Protein AF-A0A4R2PLR6-F1 (afdb_monomer_lite)

Foldseek 3Di:
DPDVLLVLLLDDQLQPDADPDLVCCVVVCVLLVSLQVVLVVLVHDSQFLLSLVLSLVQLLLSLLRSHHDDNLLSVQSSVVSCVVPVPDPDPCGNVNSVVSSVVSSVSNSQSNVCSVHDPVSSVVSSVVSQVVCCVVPVDRSVQWDRDSNGTDGD

Radius of gyration: 15.13 Å; chains: 1; bounding box: 32×40×44 Å

Secondary structure (DSSP, 8-state):
--SHHHHHTTS-SS--S--S-HHHHHHTSHHHHHHHHHHHHTT--SS-HHHHHHHHHHHHHHHHHT-PPPHHHHHHHHHHHHHHHTT---TTHHHHHHHHHHHHHHHHHHHHHHTTS-HHHHHHHHHHHHHHHHHHHS--TTSEEE-SSSEEE-

Sequence (154 aa):
MGRETATNLRRNLSLPFAIPNPEEFVRSGAAAEAADRKLEGLGLPLNDLASASVLLFGVAWELANAQPLTEAQQRALIRQVDADLKQSRDPGVRRREAETRLAIAGLWLEESRLRQGSAEQMRALSDAVQRDMKGMSGNDMRAHDLTEEGFVER

Structure (mmCIF, N/CA/C/O backbone):
data_AF-A0A4R2PLR6-F1
#
_entry.id   AF-A0A4R2PLR6-F1
#
loop_
_atom_site.group_PDB
_atom_site.id
_atom_site.type_symbol
_atom_site.label_atom_id
_atom_site.label_alt_id
_atom_site.label_comp_id
_atom_site.label_asym_id
_atom_site.label_entity_id
_atom_site.label_seq_id
_atom_site.pdbx_PDB_ins_code
_atom_site.Cartn_x
_atom_site.Cartn_y
_atom_site.Cartn_z
_atom_site.occupancy
_atom_site.B_iso_or_equiv
_atom_site.auth_seq_id
_atom_site.auth_comp_id
_atom_site.auth_asym_id
_atom_site.auth_atom_id
_atom_site.pdbx_PDB_model_num
ATOM 1 N N . MET A 1 1 ? -6.643 -18.534 18.411 1.00 44.66 1 MET A N 1
ATOM 2 C CA . MET A 1 1 ? -5.789 -17.415 17.955 1.00 44.66 1 MET A CA 1
ATOM 3 C C . MET A 1 1 ? -6.652 -16.200 17.578 1.00 44.66 1 MET A C 1
ATOM 5 O O . MET A 1 1 ? -6.809 -15.929 16.402 1.00 44.66 1 MET A O 1
ATOM 9 N N . GLY A 1 2 ? -7.300 -15.506 18.529 1.00 41.44 2 GLY A N 1
ATOM 10 C CA . GLY A 1 2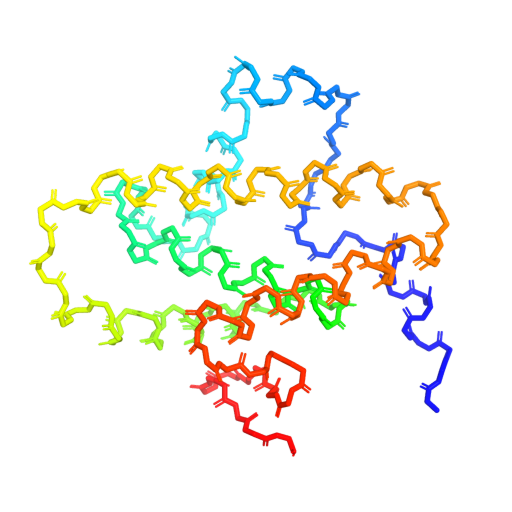 ? -8.354 -14.521 18.178 1.00 41.44 2 GLY A CA 1
ATOM 11 C C . GLY A 1 2 ? -8.384 -13.205 18.962 1.00 41.44 2 GLY A C 1
ATOM 12 O O . GLY A 1 2 ? -9.273 -12.392 18.730 1.00 41.44 2 GLY A O 1
ATOM 13 N N . ARG A 1 3 ? -7.453 -12.977 19.898 1.00 36.31 3 ARG A N 1
ATOM 14 C CA . ARG A 1 3 ? -7.425 -11.752 20.727 1.00 36.31 3 ARG A CA 1
ATOM 15 C C . ARG A 1 3 ? -6.347 -10.744 20.313 1.00 36.31 3 ARG A C 1
ATOM 17 O O . ARG A 1 3 ? -6.570 -9.545 20.451 1.00 36.31 3 ARG A O 1
ATOM 24 N N . GLU A 1 4 ? -5.231 -11.198 19.748 1.00 41.25 4 GLU A N 1
ATOM 25 C CA . GLU A 1 4 ? -4.141 -10.310 19.309 1.00 41.25 4 GLU A CA 1
ATOM 26 C C . GLU A 1 4 ? -4.500 -9.534 18.035 1.00 41.25 4 GLU A C 1
ATOM 28 O O . GLU A 1 4 ? -4.294 -8.322 17.973 1.00 41.25 4 GLU A O 1
ATOM 33 N N . THR A 1 5 ? -5.181 -10.175 17.080 1.00 48.75 5 THR A N 1
ATOM 34 C CA . THR A 1 5 ? -5.644 -9.543 15.833 1.00 48.75 5 THR A CA 1
ATOM 35 C C . THR A 1 5 ? -6.591 -8.370 16.099 1.00 48.75 5 THR A C 1
ATOM 37 O O . THR A 1 5 ? -6.486 -7.324 15.471 1.00 48.75 5 THR A O 1
ATOM 40 N N . ALA A 1 6 ? -7.492 -8.498 17.081 1.00 43.06 6 ALA A N 1
ATOM 41 C CA . ALA A 1 6 ? -8.440 -7.440 17.443 1.00 43.06 6 ALA A CA 1
ATOM 42 C C . ALA A 1 6 ? -7.768 -6.199 18.060 1.00 43.06 6 ALA A C 1
ATOM 44 O O . ALA A 1 6 ? -8.307 -5.098 17.954 1.00 43.06 6 ALA A O 1
ATOM 45 N N . THR A 1 7 ? -6.607 -6.375 18.696 1.00 45.12 7 THR A N 1
ATOM 46 C CA . THR A 1 7 ? -5.890 -5.300 19.396 1.00 45.12 7 THR A CA 1
ATOM 47 C C . THR A 1 7 ? -4.969 -4.533 18.440 1.00 45.12 7 THR A C 1
ATOM 49 O O . THR A 1 7 ? -4.853 -3.313 18.551 1.00 45.12 7 THR A O 1
ATOM 52 N N . ASN A 1 8 ? -4.394 -5.214 17.442 1.00 47.50 8 ASN A N 1
ATOM 53 C CA . ASN A 1 8 ? -3.534 -4.596 16.424 1.00 47.50 8 ASN A CA 1
ATOM 54 C C . ASN A 1 8 ? -4.309 -3.790 15.367 1.00 47.50 8 ASN A C 1
ATOM 56 O O . ASN A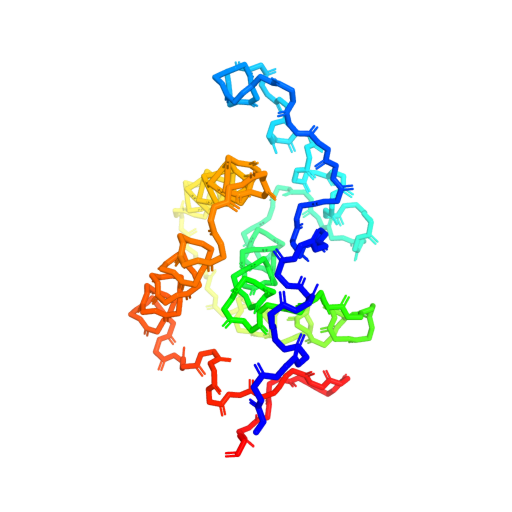 1 8 ? -3.784 -2.803 14.863 1.00 47.50 8 ASN A O 1
ATOM 60 N N . LEU A 1 9 ? -5.588 -4.107 15.125 1.00 49.47 9 LEU A N 1
ATOM 61 C CA . LEU A 1 9 ? -6.468 -3.365 14.201 1.00 49.47 9 LEU A CA 1
ATOM 62 C C . LEU A 1 9 ? -6.732 -1.895 14.602 1.00 49.47 9 LEU A C 1
ATOM 64 O O . LEU A 1 9 ? -7.327 -1.154 13.826 1.00 49.47 9 LEU A O 1
ATOM 68 N N . ARG A 1 10 ? -6.329 -1.468 15.810 1.00 47.19 10 ARG A N 1
ATOM 69 C CA . ARG A 1 10 ? -6.458 -0.078 16.298 1.00 47.19 10 ARG A CA 1
ATOM 70 C C . ARG A 1 10 ? -5.169 0.746 16.193 1.00 47.19 10 ARG A C 1
ATOM 72 O O . ARG A 1 10 ? -5.172 1.910 16.590 1.00 47.19 10 ARG A O 1
ATOM 79 N N . ARG A 1 11 ? -4.063 0.163 15.724 1.00 53.72 11 ARG A N 1
ATOM 80 C CA . ARG A 1 11 ? -2.782 0.865 15.531 1.00 53.72 11 ARG A CA 1
ATOM 81 C C . ARG A 1 11 ? -2.569 1.170 14.052 1.00 53.72 11 ARG A C 1
ATOM 83 O O . ARG A 1 11 ? -3.135 0.499 13.202 1.00 53.72 11 ARG A O 1
ATOM 90 N N . ASN A 1 12 ? -1.779 2.204 13.767 1.00 52.53 12 ASN A N 1
ATOM 91 C CA . ASN A 1 12 ? -1.396 2.591 12.409 1.00 52.53 12 ASN A CA 1
ATOM 92 C C . ASN A 1 12 ? -0.796 1.373 11.690 1.00 52.53 12 ASN A C 1
ATOM 94 O O . ASN A 1 12 ? 0.265 0.907 12.104 1.00 52.53 12 ASN A O 1
ATOM 98 N N . LEU A 1 13 ? -1.496 0.842 10.681 1.00 65.88 13 LEU A N 1
ATOM 99 C CA . LEU A 1 13 ? -1.068 -0.363 9.972 1.00 65.88 13 LEU A CA 1
ATOM 100 C C . LEU A 1 13 ? -0.146 0.023 8.827 1.00 65.88 13 LEU A C 1
ATOM 102 O O . LEU A 1 13 ? 1.029 -0.320 8.852 1.00 65.88 13 LEU A O 1
ATOM 106 N N . SER A 1 14 ? -0.665 0.796 7.872 1.00 68.12 14 SER A N 1
ATOM 107 C CA . SER A 1 14 ? 0.094 1.205 6.688 1.00 68.12 14 SER A CA 1
ATOM 108 C C . SER A 1 14 ? 0.269 2.719 6.579 1.00 68.12 14 SER A C 1
ATOM 110 O O . SER A 1 14 ? 1.244 3.200 5.990 1.00 68.12 14 SER A O 1
ATOM 112 N N . LEU A 1 15 ? -0.657 3.476 7.174 1.00 68.88 15 LEU A N 1
ATOM 113 C CA . LEU A 1 15 ? -0.673 4.931 7.176 1.00 68.88 15 LEU A CA 1
ATOM 114 C C . LEU A 1 15 ? -0.006 5.484 8.455 1.00 68.88 15 LEU A C 1
ATOM 116 O O . LEU A 1 15 ? -0.598 5.394 9.536 1.00 68.88 15 LEU A O 1
ATOM 120 N N . PRO A 1 16 ? 1.185 6.109 8.374 1.00 65.50 16 PRO A N 1
ATOM 121 C CA . PRO A 1 16 ? 1.933 6.519 9.565 1.00 65.50 16 PRO A CA 1
ATOM 122 C C . PRO A 1 16 ? 1.439 7.828 10.206 1.00 65.50 16 PRO A C 1
ATOM 124 O O . PRO A 1 16 ? 1.910 8.196 11.278 1.00 65.50 16 PRO A O 1
ATOM 127 N N . PHE A 1 17 ? 0.486 8.528 9.584 1.00 68.94 17 PHE A N 1
ATOM 128 C CA . PHE A 1 17 ? -0.032 9.826 10.028 1.00 68.94 17 PHE A CA 1
ATOM 129 C C . PHE A 1 17 ? -1.570 9.840 10.083 1.00 68.94 17 PHE A C 1
ATOM 131 O O . PHE A 1 17 ? -2.232 8.874 9.705 1.00 68.94 17 PHE A O 1
ATOM 138 N N . ALA A 1 18 ? -2.155 10.913 10.614 1.00 73.25 18 ALA A N 1
ATOM 139 C CA . ALA A 1 18 ? -3.601 11.129 10.581 1.00 73.25 18 ALA A CA 1
ATOM 140 C C . ALA A 1 18 ? -3.979 11.913 9.319 1.00 73.25 18 ALA A C 1
ATOM 142 O O . ALA A 1 18 ? -3.303 12.888 8.996 1.00 73.25 18 ALA A O 1
ATOM 143 N N . ILE A 1 19 ? -5.060 11.524 8.636 1.00 79.50 19 ILE A N 1
ATOM 144 C CA . ILE A 1 19 ? -5.644 12.321 7.549 1.00 79.50 19 ILE A CA 1
ATOM 145 C C . ILE A 1 19 ? -6.809 13.131 8.136 1.00 79.50 19 ILE A C 1
ATOM 147 O O . ILE A 1 19 ? -7.876 12.562 8.372 1.00 79.50 19 ILE A O 1
ATOM 151 N N . PRO A 1 20 ? -6.627 14.437 8.413 1.00 70.38 20 PRO A N 1
ATOM 152 C CA . PRO A 1 20 ? -7.659 15.253 9.050 1.00 70.38 20 PRO A CA 1
ATOM 153 C C . PRO A 1 20 ? -8.841 15.539 8.116 1.00 70.38 20 PRO A C 1
ATOM 155 O O . PRO A 1 20 ? -9.975 15.623 8.578 1.00 70.38 20 PRO A O 1
ATOM 158 N N . ASN A 1 21 ? -8.584 15.659 6.810 1.00 76.00 21 ASN A N 1
ATOM 159 C CA . ASN A 1 21 ? -9.600 15.914 5.796 1.00 76.00 21 ASN A CA 1
ATOM 160 C C . ASN A 1 21 ? -9.389 14.991 4.577 1.00 76.00 21 ASN A C 1
ATOM 162 O O . ASN A 1 21 ? -8.513 15.258 3.751 1.00 76.00 21 ASN A O 1
ATOM 166 N N . PRO A 1 22 ? -10.168 13.897 4.458 1.00 75.50 22 PRO A N 1
ATOM 167 C CA . PRO A 1 22 ? -10.050 12.924 3.370 1.00 75.50 22 PRO A CA 1
ATOM 168 C C . PRO A 1 22 ? -10.201 13.519 1.962 1.00 75.50 22 PRO A C 1
ATOM 170 O O . PRO A 1 22 ? -9.455 13.152 1.056 1.00 75.50 22 PRO A O 1
ATOM 173 N N . GLU A 1 23 ? -11.136 14.454 1.764 1.00 72.81 23 GLU A N 1
ATOM 174 C CA . GLU A 1 23 ? -11.344 15.070 0.445 1.00 72.81 23 GLU A CA 1
ATOM 175 C C . GLU A 1 23 ? -10.168 15.957 0.038 1.00 72.81 23 GLU A C 1
ATOM 177 O O . GLU A 1 23 ? -9.746 15.972 -1.120 1.00 72.81 23 GLU A O 1
ATOM 182 N N . GLU A 1 24 ? -9.629 16.697 1.001 1.00 79.88 24 GLU A N 1
ATOM 183 C CA . GLU A 1 24 ? -8.489 17.575 0.779 1.00 79.88 24 GLU A CA 1
ATOM 184 C C . GLU A 1 24 ? -7.201 16.781 0.567 1.00 79.88 24 GLU A C 1
ATOM 186 O O . GLU A 1 24 ? -6.390 17.178 -0.257 1.00 79.88 24 GLU A O 1
ATOM 191 N N . PHE A 1 25 ? -7.041 15.622 1.213 1.00 81.31 25 PHE A N 1
ATOM 192 C CA . PHE A 1 25 ? -5.849 14.776 1.085 1.00 81.31 25 PHE A CA 1
ATOM 193 C C . PHE A 1 25 ? -5.540 14.359 -0.360 1.00 81.31 25 PHE A C 1
ATOM 195 O O . PHE A 1 25 ? -4.379 14.354 -0.772 1.00 81.31 25 PHE A O 1
ATOM 202 N N . VAL A 1 26 ? -6.575 14.044 -1.144 1.00 77.25 26 VAL A N 1
ATOM 203 C CA . VAL A 1 26 ? -6.416 13.697 -2.566 1.00 77.25 26 VAL A CA 1
ATOM 204 C C . VAL A 1 26 ? -6.273 14.948 -3.427 1.00 77.25 26 VAL A C 1
ATOM 206 O O . VAL A 1 26 ? -5.446 14.978 -4.335 1.00 77.25 26 VAL A O 1
ATOM 209 N N . ARG A 1 27 ? -7.071 15.988 -3.156 1.00 78.50 27 ARG A N 1
ATOM 210 C C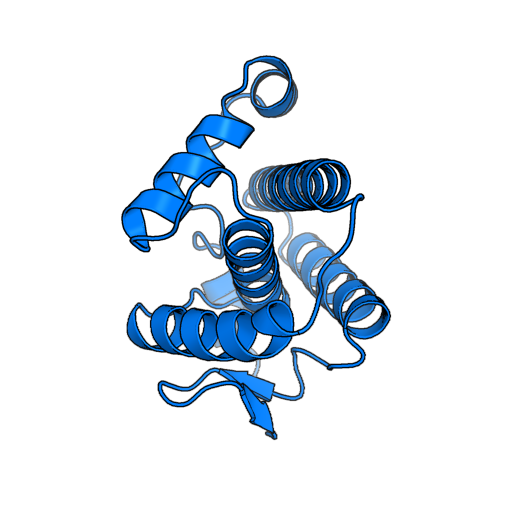A . ARG A 1 27 ? -7.140 17.189 -4.005 1.00 78.50 27 ARG A CA 1
ATOM 211 C C . ARG A 1 27 ? -5.943 18.130 -3.848 1.00 78.50 27 ARG A C 1
ATOM 213 O O . ARG A 1 27 ? -5.629 18.839 -4.797 1.00 78.50 27 ARG A O 1
ATOM 220 N N . SER A 1 28 ? -5.291 18.155 -2.685 1.00 80.88 28 SER A N 1
ATOM 221 C CA . SER A 1 28 ? -4.192 19.085 -2.379 1.00 80.88 28 SER A CA 1
ATOM 222 C C . SER A 1 28 ? -2.813 18.596 -2.823 1.00 80.88 28 SER A C 1
ATOM 224 O O . SER A 1 28 ? -1.851 19.353 -2.751 1.00 80.88 28 SER A O 1
ATOM 226 N N . GLY A 1 29 ? -2.696 17.337 -3.256 1.00 80.56 29 GLY A N 1
ATOM 227 C CA . GLY A 1 29 ? -1.404 16.693 -3.503 1.00 80.56 29 GLY A CA 1
ATOM 228 C C . GLY A 1 29 ? -0.762 16.072 -2.256 1.00 80.56 29 GLY A C 1
ATOM 229 O O . GLY A 1 29 ? 0.248 15.386 -2.387 1.00 80.56 29 GLY A O 1
ATOM 230 N N . ALA A 1 30 ? -1.367 16.199 -1.069 1.00 85.12 30 ALA A N 1
ATOM 231 C CA . ALA A 1 30 ? -0.844 15.608 0.168 1.00 85.12 30 ALA A CA 1
ATOM 232 C C . ALA A 1 30 ? -0.667 14.077 0.093 1.00 85.12 30 ALA A C 1
ATOM 234 O O . ALA A 1 30 ? 0.238 13.526 0.722 1.00 85.12 30 ALA A O 1
ATOM 235 N N . ALA A 1 31 ? -1.495 13.381 -0.693 1.00 83.94 31 ALA A N 1
ATOM 236 C CA . ALA A 1 31 ? -1.320 11.957 -0.967 1.00 83.94 31 ALA A CA 1
ATOM 237 C C . ALA A 1 31 ? -0.022 11.648 -1.734 1.00 83.94 31 ALA A C 1
ATOM 239 O O . ALA A 1 31 ? 0.662 10.675 -1.412 1.00 83.94 31 ALA A O 1
ATOM 240 N N . ALA A 1 32 ? 0.336 12.488 -2.710 1.00 84.06 32 ALA A N 1
ATOM 241 C CA . ALA A 1 32 ? 1.588 12.356 -3.448 1.00 84.06 32 ALA A CA 1
ATOM 242 C C . ALA A 1 32 ? 2.787 12.633 -2.532 1.00 84.06 32 ALA A C 1
ATOM 244 O O . ALA A 1 32 ? 3.699 11.818 -2.478 1.00 84.06 32 ALA A O 1
ATOM 245 N N . GLU A 1 33 ? 2.733 13.693 -1.720 1.00 87.31 33 GLU A N 1
ATOM 246 C CA . GLU A 1 33 ? 3.784 13.989 -0.735 1.00 87.31 33 GLU A CA 1
ATOM 247 C C . GLU A 1 33 ? 3.958 12.869 0.298 1.00 87.31 33 GLU A C 1
ATOM 249 O O . GLU A 1 33 ? 5.067 12.567 0.731 1.00 87.31 33 GLU A O 1
ATOM 254 N N . ALA A 1 34 ? 2.862 12.240 0.727 1.00 86.44 34 ALA A N 1
ATOM 255 C CA . ALA A 1 34 ? 2.916 11.108 1.641 1.00 86.44 34 ALA A CA 1
ATOM 256 C C . ALA A 1 34 ? 3.575 9.877 1.008 1.00 86.44 34 ALA A C 1
ATOM 258 O O . ALA A 1 34 ? 4.363 9.201 1.675 1.00 86.44 34 ALA A O 1
ATOM 259 N N . ALA A 1 35 ? 3.264 9.600 -0.261 1.00 86.62 35 ALA A N 1
ATOM 260 C CA . ALA A 1 35 ? 3.920 8.549 -1.025 1.00 86.62 35 ALA A CA 1
ATOM 261 C C . ALA A 1 35 ? 5.411 8.851 -1.192 1.00 86.62 35 ALA A C 1
ATOM 263 O O . ALA A 1 35 ? 6.229 7.996 -0.862 1.00 86.62 35 ALA A O 1
ATOM 264 N N . ASP A 1 36 ? 5.763 10.074 -1.592 1.00 89.38 36 ASP A N 1
ATOM 265 C CA . ASP A 1 36 ? 7.152 10.483 -1.791 1.00 89.38 36 ASP A CA 1
ATOM 266 C C . ASP A 1 36 ? 7.955 10.377 -0.488 1.00 89.38 36 ASP A C 1
ATOM 268 O O . ASP A 1 36 ? 8.995 9.727 -0.476 1.00 89.38 36 ASP A O 1
ATOM 272 N N . ARG A 1 37 ? 7.422 10.858 0.645 1.00 87.62 37 ARG A N 1
ATOM 273 C CA . ARG A 1 37 ? 8.068 10.684 1.960 1.00 87.62 37 ARG A CA 1
ATOM 274 C C . ARG A 1 37 ? 8.294 9.215 2.323 1.00 87.62 37 ARG A C 1
ATOM 276 O O . ARG A 1 37 ? 9.324 8.882 2.909 1.00 87.62 37 ARG A O 1
ATOM 283 N N . LYS A 1 38 ? 7.336 8.325 2.023 1.00 86.44 38 LYS A N 1
ATOM 284 C CA . LYS A 1 38 ? 7.487 6.889 2.325 1.00 86.44 38 LYS A CA 1
ATOM 285 C C . LYS A 1 38 ? 8.519 6.242 1.396 1.00 86.44 38 LYS A C 1
ATOM 287 O O . LYS A 1 38 ? 9.304 5.430 1.868 1.00 86.44 38 LYS A O 1
ATOM 292 N N . LEU A 1 39 ? 8.579 6.637 0.123 1.00 86.19 39 LEU A N 1
ATOM 293 C CA . LEU A 1 39 ? 9.610 6.185 -0.818 1.00 86.19 39 LEU A CA 1
ATOM 294 C C . LEU A 1 39 ? 11.009 6.697 -0.443 1.00 86.19 39 LEU A C 1
ATOM 296 O O . LEU A 1 39 ? 11.955 5.914 -0.438 1.00 86.19 39 LEU A O 1
ATOM 300 N N . GLU A 1 40 ? 11.140 7.965 -0.054 1.00 88.38 40 GLU A N 1
ATOM 301 C CA . GLU A 1 40 ? 12.398 8.551 0.429 1.00 88.38 40 GLU A CA 1
ATOM 302 C C . GLU A 1 40 ? 12.901 7.850 1.689 1.00 88.38 40 GLU A C 1
ATOM 304 O O . GLU A 1 40 ? 14.078 7.502 1.769 1.00 88.38 40 GLU A O 1
ATOM 309 N N . GLY A 1 41 ? 12.008 7.571 2.646 1.00 82.94 41 GLY A N 1
ATOM 310 C CA . GLY A 1 41 ? 12.342 6.798 3.846 1.00 82.94 41 GLY A CA 1
ATOM 311 C C . GLY A 1 41 ? 12.832 5.378 3.538 1.00 82.94 41 GLY A C 1
ATOM 312 O O . GLY A 1 41 ? 13.591 4.806 4.317 1.00 82.94 41 GLY A O 1
ATOM 313 N N . LEU A 1 42 ? 12.444 4.829 2.385 1.00 81.19 42 LEU A N 1
ATOM 314 C CA . LEU A 1 42 ? 12.895 3.533 1.877 1.00 81.19 42 LEU A CA 1
ATOM 315 C C . LEU A 1 42 ? 14.137 3.631 0.973 1.00 81.19 42 LEU A C 1
ATOM 317 O O . LEU A 1 42 ? 14.647 2.601 0.532 1.00 81.19 42 LEU A O 1
ATOM 321 N N . GLY A 1 43 ? 14.628 4.841 0.684 1.00 83.69 43 GLY A N 1
ATOM 322 C CA . GLY A 1 43 ? 15.731 5.071 -0.251 1.00 83.69 43 GLY A CA 1
ATOM 323 C C . GLY A 1 43 ? 15.386 4.731 -1.704 1.00 83.69 43 GLY A C 1
ATOM 324 O O . GLY A 1 43 ? 16.279 4.386 -2.478 1.00 83.69 43 GLY A O 1
ATOM 325 N N . LEU A 1 44 ? 14.103 4.785 -2.071 1.00 83.88 44 LEU A N 1
ATOM 326 C CA . LEU A 1 44 ? 13.608 4.402 -3.391 1.00 83.88 44 LEU A CA 1
ATOM 327 C C . LEU A 1 44 ? 13.430 5.617 -4.317 1.00 83.88 44 LEU A C 1
ATOM 329 O O . LEU A 1 44 ? 13.035 6.690 -3.855 1.00 83.88 44 LEU A O 1
ATOM 333 N N . PRO A 1 45 ? 13.669 5.468 -5.636 1.00 84.75 45 PRO A N 1
ATOM 334 C CA . PRO A 1 45 ? 13.378 6.520 -6.607 1.00 84.75 45 PRO A CA 1
ATOM 335 C C . PRO A 1 45 ? 11.904 6.933 -6.578 1.00 84.75 45 PRO A C 1
ATOM 337 O O . PRO A 1 45 ? 11.029 6.077 -6.518 1.00 84.75 45 PRO A O 1
ATOM 340 N N . LEU A 1 46 ? 11.612 8.230 -6.678 1.00 83.25 46 LEU A N 1
ATOM 341 C CA . LEU A 1 46 ? 10.231 8.718 -6.624 1.00 83.25 46 LEU A CA 1
ATOM 342 C C . LEU A 1 46 ? 9.438 8.335 -7.882 1.00 83.25 46 LEU A C 1
ATOM 344 O O . LEU A 1 46 ? 8.434 7.639 -7.796 1.00 83.25 46 LEU A O 1
ATOM 348 N N . ASN A 1 47 ? 9.902 8.749 -9.058 1.00 81.38 47 ASN A N 1
ATOM 349 C CA . ASN A 1 47 ? 9.149 8.622 -10.312 1.00 81.38 47 ASN A CA 1
ATOM 350 C C . ASN A 1 47 ? 9.457 7.304 -11.031 1.00 81.38 47 ASN A C 1
ATOM 352 O O . ASN A 1 47 ? 9.967 7.299 -12.154 1.00 81.38 47 ASN A O 1
ATOM 356 N N . ASP A 1 48 ? 9.247 6.198 -10.323 1.00 82.88 48 ASP A N 1
ATOM 357 C CA . ASP A 1 48 ? 9.563 4.863 -10.804 1.00 82.88 48 ASP A CA 1
ATOM 358 C C . ASP A 1 48 ? 8.452 3.865 -10.460 1.00 82.88 48 ASP A C 1
ATOM 360 O O . ASP A 1 48 ? 7.933 3.816 -9.340 1.00 82.88 48 ASP A O 1
ATOM 364 N N . LEU A 1 49 ? 8.083 3.042 -11.444 1.00 83.69 49 LEU A N 1
ATOM 365 C CA . LEU A 1 49 ? 7.013 2.063 -11.283 1.00 83.69 49 LEU A CA 1
ATOM 366 C C . LEU A 1 49 ? 7.398 0.961 -10.294 1.00 83.69 49 LEU A C 1
ATOM 368 O O . LEU A 1 49 ? 6.507 0.452 -9.610 1.00 83.69 49 LEU A O 1
ATOM 372 N N . ALA A 1 50 ? 8.679 0.597 -10.184 1.00 83.38 50 ALA A N 1
ATOM 373 C CA . ALA A 1 50 ? 9.097 -0.396 -9.204 1.00 83.38 50 ALA A CA 1
ATOM 374 C C . ALA A 1 50 ? 8.969 0.127 -7.787 1.00 83.38 50 ALA A C 1
ATOM 376 O O . ALA A 1 50 ? 8.347 -0.537 -6.958 1.00 83.38 50 ALA A O 1
ATOM 377 N N . SER A 1 51 ? 9.399 1.358 -7.544 1.00 86.06 51 SER A N 1
ATOM 378 C CA . SER A 1 51 ? 9.150 2.041 -6.276 1.00 86.06 51 SER A CA 1
ATOM 379 C C . SER A 1 51 ? 7.663 2.117 -5.925 1.00 86.06 51 SER A C 1
ATOM 381 O O . SER A 1 51 ? 7.264 1.745 -4.819 1.00 86.06 51 SER A O 1
ATOM 383 N N . ALA A 1 52 ? 6.817 2.539 -6.871 1.00 87.38 52 ALA A N 1
ATOM 384 C CA . ALA A 1 52 ? 5.372 2.607 -6.655 1.00 87.38 52 ALA A CA 1
ATOM 385 C C . ALA A 1 52 ? 4.773 1.219 -6.359 1.00 87.38 52 ALA A C 1
ATOM 387 O O . ALA A 1 52 ? 3.914 1.084 -5.488 1.00 87.38 52 ALA A O 1
ATOM 388 N N . SER A 1 53 ? 5.251 0.180 -7.045 1.00 87.31 53 SER A N 1
ATOM 389 C CA . SER A 1 53 ? 4.793 -1.199 -6.850 1.00 87.31 53 SER A CA 1
ATOM 390 C C . SER A 1 53 ? 5.206 -1.739 -5.485 1.00 87.31 53 SER A C 1
ATOM 392 O O . SER A 1 53 ? 4.365 -2.292 -4.783 1.00 87.31 53 SER A O 1
ATOM 394 N N . VAL A 1 54 ? 6.458 -1.522 -5.062 1.00 87.75 54 VAL A N 1
ATOM 395 C CA . VAL A 1 54 ? 6.924 -1.852 -3.704 1.00 87.75 54 VAL A CA 1
ATOM 396 C C . VAL A 1 54 ? 6.002 -1.224 -2.668 1.00 87.75 54 VAL A C 1
ATOM 398 O O . VAL A 1 54 ? 5.552 -1.903 -1.745 1.00 87.75 54 VAL A O 1
ATOM 401 N N . LEU A 1 55 ? 5.695 0.064 -2.830 1.00 89.00 55 LEU A N 1
ATOM 402 C CA . LEU A 1 55 ? 4.846 0.781 -1.891 1.00 89.00 55 LEU A CA 1
ATOM 403 C C . LEU A 1 55 ? 3.426 0.199 -1.849 1.00 89.00 55 LEU A C 1
ATOM 405 O O . LEU A 1 55 ? 2.892 -0.002 -0.759 1.00 89.00 55 LEU A O 1
ATOM 409 N N . LEU A 1 56 ? 2.841 -0.127 -3.006 1.00 90.00 56 LEU A N 1
ATOM 410 C CA . LEU A 1 56 ? 1.524 -0.762 -3.090 1.00 90.00 56 LEU A CA 1
ATOM 411 C C . LEU A 1 56 ? 1.514 -2.137 -2.418 1.00 90.00 56 LEU A C 1
ATOM 413 O O . LEU A 1 56 ? 0.660 -2.386 -1.569 1.00 90.00 56 LEU A O 1
ATOM 417 N N . PHE A 1 57 ? 2.455 -3.018 -2.765 1.00 88.50 57 PHE A N 1
ATOM 418 C CA . PHE A 1 57 ? 2.529 -4.360 -2.188 1.00 88.50 57 PHE A CA 1
ATOM 419 C C . PHE A 1 57 ? 2.765 -4.317 -0.678 1.00 88.50 57 PHE A C 1
ATOM 421 O O . PHE A 1 57 ? 2.153 -5.095 0.050 1.00 88.50 57 PHE A O 1
ATOM 428 N N . GLY A 1 58 ? 3.590 -3.382 -0.201 1.00 89.62 58 GLY A N 1
ATOM 429 C CA . GLY A 1 58 ? 3.839 -3.191 1.223 1.00 89.62 58 GLY A CA 1
ATOM 430 C C . GLY A 1 58 ? 2.575 -2.762 1.961 1.00 89.62 58 GLY A C 1
ATOM 431 O O . GLY A 1 58 ? 2.143 -3.449 2.882 1.00 89.62 58 GLY A O 1
ATOM 432 N N . VAL A 1 59 ? 1.931 -1.684 1.502 1.00 90.12 59 VAL A N 1
ATOM 433 C CA . VAL A 1 59 ? 0.675 -1.177 2.084 1.00 90.12 59 VAL A CA 1
ATOM 434 C C . VAL A 1 59 ? -0.411 -2.252 2.082 1.00 90.12 59 VAL A C 1
ATOM 436 O O . VAL A 1 59 ? -1.098 -2.456 3.082 1.00 90.12 59 VAL A O 1
ATOM 439 N N . ALA A 1 60 ? -0.555 -2.970 0.972 1.00 88.94 60 ALA A N 1
ATOM 440 C CA . ALA A 1 60 ? -1.565 -4.002 0.849 1.00 88.94 60 ALA A CA 1
ATOM 441 C C . ALA A 1 60 ? -1.289 -5.207 1.761 1.00 88.94 60 ALA A C 1
ATOM 443 O O . ALA A 1 60 ? -2.224 -5.718 2.376 1.00 88.94 60 ALA A O 1
ATOM 444 N N . TRP A 1 61 ? -0.028 -5.624 1.919 1.00 89.31 61 TRP A N 1
ATOM 445 C CA . TRP A 1 61 ? 0.324 -6.689 2.858 1.00 89.31 61 TRP A CA 1
ATOM 446 C C . TRP A 1 61 ? 0.052 -6.275 4.309 1.00 89.31 61 TRP A C 1
ATOM 448 O O . TRP A 1 61 ? -0.535 -7.059 5.060 1.00 89.31 61 TRP A O 1
ATOM 458 N N . GLU A 1 62 ? 0.406 -5.037 4.683 1.00 89.44 62 GLU A N 1
ATOM 459 C CA . GLU A 1 62 ? 0.158 -4.482 6.023 1.00 89.44 62 GLU A CA 1
ATOM 460 C C . GLU A 1 62 ? -1.337 -4.512 6.374 1.00 89.44 62 GLU A C 1
ATOM 462 O O . GLU A 1 62 ? -1.727 -4.919 7.473 1.00 89.44 62 GLU A O 1
ATOM 467 N N . LEU A 1 63 ? -2.193 -4.143 5.414 1.00 88.69 63 LEU A N 1
ATOM 468 C CA . LEU A 1 63 ? -3.650 -4.168 5.559 1.00 88.69 63 LEU A CA 1
ATOM 469 C C . LEU A 1 63 ? -4.222 -5.593 5.548 1.00 88.69 63 LEU A C 1
ATOM 471 O O . LEU A 1 63 ? -5.080 -5.922 6.372 1.00 88.69 63 LEU A O 1
ATOM 475 N N . ALA A 1 64 ? -3.753 -6.460 4.649 1.00 88.06 64 ALA A N 1
ATOM 476 C CA . ALA A 1 64 ? -4.234 -7.837 4.520 1.00 88.06 64 ALA A CA 1
ATOM 477 C C . ALA A 1 64 ? -3.921 -8.693 5.760 1.00 88.06 64 ALA A C 1
ATOM 479 O O . ALA A 1 64 ? -4.705 -9.584 6.098 1.00 88.06 64 ALA A O 1
ATOM 480 N N . ASN A 1 65 ? -2.808 -8.407 6.443 1.00 84.94 65 ASN A N 1
ATOM 481 C CA . ASN A 1 65 ? -2.351 -9.137 7.629 1.00 84.94 65 ASN A CA 1
ATOM 482 C C . ASN A 1 65 ? -2.555 -8.369 8.946 1.00 84.94 65 ASN A C 1
ATOM 484 O O . ASN A 1 65 ? -2.292 -8.910 10.018 1.00 84.94 65 ASN A O 1
ATOM 488 N N . ALA A 1 66 ? -3.064 -7.133 8.884 1.00 84.12 66 ALA A N 1
ATOM 489 C CA . ALA A 1 66 ? -3.257 -6.254 10.037 1.00 84.12 66 ALA A CA 1
ATOM 490 C C . ALA A 1 66 ? -1.993 -6.108 10.908 1.00 84.12 66 ALA A C 1
ATOM 492 O O . ALA A 1 66 ? -2.063 -6.106 12.142 1.00 84.12 66 ALA A O 1
ATOM 493 N N . GLN A 1 67 ? -0.838 -5.984 10.251 1.00 83.56 67 GLN A N 1
ATOM 494 C CA . GLN A 1 67 ? 0.472 -5.895 10.887 1.00 83.56 67 GLN A CA 1
ATOM 495 C C . GLN A 1 67 ? 1.394 -4.961 10.089 1.00 83.56 67 GLN A C 1
ATOM 497 O O . GLN A 1 67 ? 1.506 -5.141 8.880 1.00 83.56 67 GLN A O 1
ATOM 502 N N . PRO A 1 68 ? 2.087 -4.001 10.733 1.00 84.19 68 PRO A N 1
ATOM 503 C CA . PRO A 1 68 ? 3.073 -3.172 10.047 1.00 84.19 68 PRO A CA 1
ATOM 504 C C . PRO A 1 68 ? 4.302 -3.995 9.651 1.00 84.19 68 PRO A C 1
ATOM 506 O O . PRO A 1 68 ? 4.710 -4.908 10.379 1.00 84.19 68 PRO A O 1
ATOM 509 N N . LEU A 1 69 ? 4.930 -3.636 8.534 1.00 84.44 69 LEU A N 1
ATOM 510 C CA . LEU A 1 69 ? 6.195 -4.240 8.136 1.00 84.44 69 LEU A CA 1
ATOM 511 C C . LEU A 1 69 ? 7.347 -3.696 8.978 1.00 84.44 69 LEU A C 1
ATOM 513 O O . LEU A 1 69 ? 7.431 -2.500 9.261 1.00 84.44 69 LEU A O 1
ATOM 517 N N . THR A 1 70 ? 8.283 -4.571 9.329 1.00 84.50 70 THR A N 1
ATOM 518 C CA . THR A 1 70 ? 9.587 -4.150 9.843 1.00 84.50 70 THR A CA 1
ATOM 519 C C . THR A 1 70 ? 10.455 -3.616 8.705 1.00 84.50 70 THR A C 1
ATOM 521 O O . THR A 1 70 ? 10.247 -3.938 7.533 1.00 84.50 70 THR A O 1
ATOM 524 N N . GLU A 1 71 ? 11.491 -2.842 9.035 1.00 79.69 71 GLU A N 1
ATOM 525 C CA . GLU A 1 71 ? 12.455 -2.373 8.031 1.00 79.69 71 GLU A CA 1
ATOM 526 C C . GLU A 1 71 ? 13.107 -3.529 7.257 1.00 79.69 71 GLU A C 1
ATOM 528 O O . GLU A 1 71 ? 13.371 -3.416 6.062 1.00 79.69 71 GLU A O 1
ATOM 533 N N . ALA A 1 72 ? 13.378 -4.654 7.926 1.00 80.69 72 ALA A N 1
ATOM 534 C CA . ALA A 1 72 ? 13.992 -5.813 7.290 1.00 80.69 72 ALA A CA 1
ATOM 535 C C . ALA A 1 72 ? 13.050 -6.458 6.259 1.00 80.69 72 ALA A C 1
ATOM 537 O O . ALA A 1 72 ? 13.480 -6.758 5.146 1.00 80.69 72 ALA A O 1
ATOM 538 N N . GLN A 1 73 ? 11.760 -6.573 6.590 1.00 85.44 73 GLN A N 1
ATOM 539 C CA . GLN A 1 73 ? 10.720 -7.052 5.677 1.00 85.44 73 GLN A CA 1
ATOM 540 C C . GLN A 1 73 ? 10.501 -6.089 4.500 1.00 85.44 73 GLN A C 1
ATOM 542 O O . GLN A 1 73 ? 10.377 -6.526 3.357 1.00 85.44 73 GLN A O 1
ATOM 547 N N . GLN A 1 74 ? 10.526 -4.774 4.743 1.00 82.75 74 GLN A N 1
ATOM 548 C CA . GLN A 1 74 ? 10.468 -3.769 3.674 1.00 82.75 74 GLN A CA 1
ATOM 549 C C . GLN A 1 74 ? 11.664 -3.887 2.723 1.00 82.75 74 GLN A C 1
ATOM 551 O O . GLN A 1 74 ? 11.486 -3.889 1.506 1.00 82.75 74 GLN A O 1
ATOM 556 N N . ARG A 1 75 ? 12.883 -4.059 3.252 1.00 82.31 75 ARG A N 1
ATOM 557 C CA . ARG A 1 75 ? 14.078 -4.303 2.427 1.00 82.31 75 ARG A CA 1
ATOM 558 C C . ARG A 1 75 ? 13.968 -5.592 1.613 1.00 82.31 75 ARG A C 1
ATOM 560 O O . ARG A 1 75 ? 14.451 -5.624 0.484 1.00 82.31 75 ARG A O 1
ATOM 567 N N . ALA A 1 76 ? 13.363 -6.643 2.162 1.00 84.69 76 ALA A N 1
ATOM 568 C CA . ALA A 1 76 ? 13.131 -7.892 1.443 1.00 84.69 76 ALA A CA 1
ATOM 569 C C . ALA A 1 76 ? 12.161 -7.704 0.271 1.00 84.69 76 ALA A C 1
ATOM 571 O O . ALA A 1 76 ? 12.475 -8.082 -0.859 1.00 84.69 76 ALA A O 1
ATOM 572 N N . LEU A 1 77 ? 11.045 -7.015 0.523 1.00 83.50 77 LEU A N 1
ATOM 573 C CA . LEU A 1 77 ? 10.057 -6.664 -0.492 1.00 83.50 77 LEU A CA 1
ATOM 574 C C . LEU A 1 77 ? 10.671 -5.853 -1.641 1.00 83.50 77 LEU A C 1
ATOM 576 O O . LEU A 1 77 ? 10.429 -6.164 -2.804 1.00 83.50 77 LEU A O 1
ATOM 580 N N . ILE A 1 78 ? 11.502 -4.854 -1.319 1.00 82.31 78 ILE A N 1
ATOM 581 C CA . ILE A 1 78 ? 12.218 -4.043 -2.316 1.00 82.31 78 ILE A CA 1
ATOM 582 C C . ILE A 1 78 ? 13.032 -4.930 -3.259 1.00 82.31 78 ILE A C 1
ATOM 584 O O . ILE A 1 78 ? 12.914 -4.799 -4.475 1.00 82.31 78 ILE A O 1
ATOM 588 N N . ARG A 1 79 ? 13.838 -5.850 -2.712 1.00 81.44 79 ARG A N 1
ATOM 589 C CA . ARG A 1 79 ? 14.692 -6.731 -3.524 1.00 81.44 79 ARG A CA 1
ATOM 590 C C . ARG A 1 79 ? 13.875 -7.633 -4.445 1.00 81.44 79 ARG A C 1
ATOM 592 O O . ARG A 1 79 ? 14.272 -7.840 -5.587 1.00 81.44 79 ARG A O 1
ATOM 599 N N . GLN A 1 80 ? 12.759 -8.163 -3.950 1.00 78.62 80 GLN A N 1
ATOM 600 C CA . GLN A 1 80 ? 11.916 -9.085 -4.707 1.00 78.62 80 GLN A CA 1
ATOM 601 C C . GLN A 1 80 ? 11.175 -8.373 -5.847 1.00 78.62 80 GLN A C 1
ATOM 603 O O . GLN A 1 80 ? 11.226 -8.816 -6.990 1.00 78.62 80 GLN A O 1
ATOM 608 N N . VAL A 1 81 ? 10.562 -7.222 -5.567 1.00 77.06 81 VAL A N 1
ATOM 609 C CA . VAL A 1 81 ? 9.823 -6.449 -6.577 1.00 77.06 81 VAL A CA 1
ATOM 610 C C . VAL A 1 81 ? 10.760 -5.844 -7.632 1.00 77.06 81 VAL A C 1
ATOM 612 O O . VAL A 1 81 ? 10.416 -5.830 -8.813 1.00 77.06 81 VAL A O 1
ATOM 615 N N . ASP A 1 82 ? 11.959 -5.390 -7.246 1.00 72.12 82 ASP A N 1
ATOM 616 C CA . ASP A 1 82 ? 12.976 -4.912 -8.198 1.00 72.12 82 ASP A CA 1
ATOM 617 C C . ASP A 1 82 ? 13.458 -6.036 -9.138 1.00 72.12 82 ASP A C 1
ATOM 619 O O . ASP A 1 82 ? 13.685 -5.802 -10.329 1.00 72.12 82 ASP A O 1
ATOM 623 N N . ALA A 1 83 ? 13.566 -7.274 -8.640 1.00 70.44 83 ALA A N 1
ATOM 624 C CA . ALA A 1 83 ? 13.917 -8.430 -9.464 1.00 70.44 83 ALA A CA 1
ATOM 625 C C . ALA A 1 83 ? 12.841 -8.740 -10.521 1.00 70.44 83 ALA A C 1
ATOM 627 O O . ALA A 1 83 ? 13.182 -8.973 -11.684 1.00 70.44 83 ALA A O 1
ATOM 628 N N . ASP A 1 84 ? 11.563 -8.671 -10.142 1.00 67.62 84 ASP A N 1
ATOM 629 C CA . ASP A 1 84 ? 10.436 -8.955 -11.038 1.00 67.62 84 ASP A CA 1
ATOM 630 C C . ASP A 1 84 ? 10.218 -7.839 -12.079 1.00 67.62 84 ASP A C 1
ATOM 632 O O . ASP A 1 84 ? 9.882 -8.105 -13.236 1.00 67.62 84 ASP A O 1
ATOM 636 N N . LEU A 1 85 ? 10.456 -6.572 -11.716 1.00 65.31 85 LEU A N 1
ATOM 637 C CA . LEU A 1 85 ? 10.163 -5.424 -12.586 1.00 65.31 85 LEU A CA 1
ATOM 638 C C . LEU A 1 85 ? 11.277 -5.051 -13.564 1.00 65.31 85 LEU A C 1
ATOM 640 O O . LEU A 1 85 ? 10.981 -4.493 -14.626 1.00 65.31 85 LEU A O 1
ATOM 644 N N . LYS A 1 86 ? 12.532 -5.441 -13.302 1.00 59.44 86 LYS A N 1
ATOM 645 C CA . LYS A 1 86 ? 13.639 -5.307 -14.272 1.00 59.44 86 LYS A CA 1
ATOM 646 C C . LYS A 1 86 ? 13.366 -5.994 -15.617 1.00 59.44 86 LYS A C 1
ATOM 648 O O . LYS A 1 86 ? 14.051 -5.703 -16.598 1.00 59.44 86 LYS A O 1
ATOM 653 N N . GLN A 1 87 ? 12.358 -6.863 -15.693 1.00 51.28 87 GLN A N 1
ATOM 654 C CA . GLN A 1 87 ? 11.983 -7.586 -16.907 1.00 51.28 87 GLN A CA 1
ATOM 655 C C . GLN A 1 87 ? 10.959 -6.858 -17.804 1.00 51.28 87 GLN A C 1
ATOM 657 O O . GLN A 1 87 ? 10.740 -7.290 -18.934 1.00 51.28 87 GLN A O 1
ATOM 662 N N . SER A 1 88 ? 10.370 -5.731 -17.381 1.00 51.41 88 SER A N 1
ATOM 663 C CA . SER A 1 88 ? 9.269 -5.079 -18.113 1.00 51.41 88 SER A CA 1
ATOM 664 C C . SER A 1 88 ? 9.654 -3.713 -18.705 1.00 51.41 88 SER A C 1
ATOM 666 O O . SER A 1 88 ? 9.616 -2.689 -18.025 1.00 51.41 88 SER A O 1
ATOM 668 N N . ARG A 1 89 ? 9.950 -3.658 -20.013 1.00 52.84 89 ARG A N 1
ATOM 669 C CA . ARG A 1 89 ? 10.046 -2.397 -20.781 1.00 52.84 89 ARG A CA 1
ATOM 670 C C . ARG A 1 89 ? 8.687 -2.046 -21.387 1.00 52.84 89 ARG A C 1
ATOM 672 O O . ARG A 1 89 ? 8.413 -2.408 -22.528 1.00 52.84 89 ARG A O 1
ATOM 679 N N . ASP A 1 90 ? 7.845 -1.345 -20.630 1.00 61.81 90 ASP A N 1
ATOM 680 C CA . ASP A 1 90 ? 6.504 -0.950 -21.080 1.00 61.81 90 ASP A CA 1
ATOM 681 C C . ASP A 1 90 ? 6.406 0.575 -21.326 1.00 61.81 90 ASP A C 1
ATOM 683 O O . ASP A 1 90 ? 6.706 1.367 -20.430 1.00 61.81 90 ASP A O 1
ATOM 687 N N . PRO A 1 91 ? 5.969 1.043 -22.510 1.00 57.94 91 PRO A N 1
ATOM 688 C CA . PRO A 1 91 ? 5.724 2.467 -22.763 1.00 57.94 91 PRO A CA 1
ATOM 689 C C . PRO A 1 91 ? 4.616 3.088 -21.879 1.00 57.94 91 PRO A C 1
ATOM 691 O O . PRO A 1 91 ? 4.536 4.312 -21.773 1.00 57.94 91 PRO A O 1
ATOM 694 N N . GLY A 1 92 ? 3.790 2.279 -21.206 1.00 75.00 92 GLY A N 1
ATOM 695 C CA . GLY A 1 92 ? 2.757 2.700 -20.252 1.00 75.00 92 GLY A CA 1
ATOM 696 C C . GLY A 1 92 ? 3.231 2.930 -18.810 1.00 75.00 92 GLY A C 1
ATOM 697 O O . GLY A 1 92 ? 2.396 3.194 -17.945 1.00 75.00 92 GLY A O 1
ATOM 698 N N . VAL A 1 93 ? 4.539 2.850 -18.533 1.00 78.44 93 VAL A N 1
ATOM 699 C CA . VAL A 1 93 ? 5.119 2.916 -17.173 1.00 78.44 93 VAL A CA 1
ATOM 700 C C . VAL A 1 93 ? 4.620 4.110 -16.357 1.00 78.44 93 VAL A C 1
ATOM 702 O O . VAL A 1 93 ? 4.142 3.911 -15.246 1.00 78.44 93 VAL A O 1
ATOM 705 N N . ARG A 1 94 ? 4.625 5.329 -16.916 1.00 76.88 94 ARG A N 1
ATOM 706 C CA . ARG A 1 94 ? 4.171 6.532 -16.187 1.00 76.88 94 ARG A CA 1
ATOM 707 C C . ARG A 1 94 ? 2.690 6.495 -15.820 1.00 76.88 94 ARG A C 1
ATOM 709 O O . ARG A 1 94 ? 2.301 6.958 -14.754 1.00 76.88 94 ARG A O 1
ATOM 716 N N . ARG A 1 95 ? 1.851 5.951 -16.706 1.00 83.50 95 ARG A N 1
ATOM 717 C CA . ARG A 1 95 ? 0.416 5.823 -16.435 1.00 83.50 95 ARG A CA 1
ATOM 718 C C . ARG A 1 95 ? 0.174 4.811 -15.318 1.00 83.50 95 ARG A C 1
ATOM 720 O O . ARG A 1 95 ? -0.570 5.116 -14.396 1.00 83.50 95 ARG A O 1
ATOM 727 N N . ARG A 1 96 ? 0.836 3.653 -15.377 1.00 83.06 96 ARG A N 1
ATOM 728 C CA . ARG A 1 96 ? 0.733 2.630 -14.328 1.00 83.06 96 ARG A CA 1
ATOM 729 C C . ARG A 1 96 ? 1.276 3.120 -12.996 1.00 83.06 96 ARG A C 1
ATOM 731 O O . ARG A 1 96 ? 0.674 2.853 -11.971 1.00 83.06 96 ARG A O 1
ATOM 738 N N . GLU A 1 97 ? 2.372 3.871 -13.005 1.00 85.88 97 GLU A N 1
ATOM 739 C CA . GLU A 1 97 ? 2.917 4.480 -11.792 1.00 85.88 97 GLU A CA 1
ATOM 740 C C . GLU A 1 97 ? 1.882 5.405 -11.135 1.00 85.88 97 GLU A C 1
ATOM 742 O O . GLU A 1 97 ? 1.612 5.287 -9.939 1.00 85.88 97 GLU A O 1
ATOM 747 N N . ALA A 1 98 ? 1.244 6.277 -11.923 1.00 82.19 98 ALA A N 1
ATOM 748 C CA . ALA A 1 98 ? 0.194 7.165 -11.436 1.00 82.19 98 ALA A CA 1
ATOM 749 C C . ALA A 1 98 ? -1.036 6.394 -10.922 1.00 82.19 98 ALA A C 1
ATOM 751 O O . ALA A 1 98 ? -1.552 6.713 -9.853 1.00 82.19 98 ALA A O 1
ATOM 752 N N . GLU A 1 99 ? -1.485 5.362 -11.643 1.00 86.69 99 GLU A N 1
ATOM 753 C CA . GLU A 1 99 ? -2.588 4.483 -11.221 1.00 86.69 99 GLU A CA 1
ATOM 754 C C . GLU A 1 99 ? -2.263 3.772 -9.893 1.00 86.69 99 GLU A C 1
ATOM 756 O O . GLU A 1 99 ? -3.095 3.745 -8.986 1.00 86.69 99 GLU A O 1
ATOM 761 N N . THR A 1 100 ? -1.030 3.290 -9.724 1.00 86.56 100 THR A N 1
ATOM 762 C CA . THR A 1 100 ? -0.547 2.667 -8.484 1.00 86.56 100 THR A CA 1
ATOM 763 C C . THR A 1 100 ? -0.521 3.656 -7.318 1.00 86.56 100 THR A C 1
ATOM 765 O O . THR A 1 100 ? -1.026 3.351 -6.236 1.00 86.56 100 THR A O 1
ATOM 768 N N . ARG A 1 101 ? 0.008 4.869 -7.527 1.00 85.88 101 ARG A N 1
ATOM 769 C CA . ARG A 1 101 ? 0.011 5.939 -6.512 1.00 85.88 101 ARG A CA 1
ATOM 770 C C . ARG A 1 101 ? -1.415 6.326 -6.093 1.00 85.88 101 ARG A C 1
ATOM 772 O O . ARG A 1 101 ? -1.666 6.543 -4.908 1.00 85.88 101 ARG A O 1
ATOM 779 N N . LEU A 1 102 ? -2.363 6.357 -7.033 1.00 85.88 102 LEU A N 1
ATOM 780 C CA . LEU A 1 102 ? -3.781 6.598 -6.739 1.00 85.88 102 LEU A CA 1
ATOM 781 C C . LEU A 1 102 ? -4.412 5.460 -5.926 1.00 85.88 102 LEU A C 1
ATOM 783 O O . LEU A 1 102 ? -5.158 5.734 -4.985 1.00 85.88 102 LEU A O 1
ATOM 787 N N . ALA A 1 103 ? -4.092 4.202 -6.238 1.00 87.94 103 ALA A N 1
ATOM 788 C CA . ALA A 1 103 ? -4.555 3.057 -5.455 1.00 87.94 103 ALA A CA 1
ATOM 789 C C . ALA A 1 103 ? -4.055 3.131 -4.001 1.00 87.94 103 ALA A C 1
ATOM 791 O O . ALA A 1 103 ? -4.850 2.986 -3.073 1.00 87.94 103 ALA A O 1
ATOM 792 N N . ILE A 1 104 ? -2.772 3.453 -3.793 1.00 90.06 104 ILE A N 1
ATOM 793 C CA . ILE A 1 104 ? -2.192 3.662 -2.454 1.00 90.06 104 ILE A CA 1
ATOM 794 C C . ILE A 1 104 ? -2.939 4.767 -1.695 1.00 90.06 104 ILE A C 1
ATOM 796 O O . ILE A 1 104 ? -3.317 4.576 -0.539 1.00 90.06 104 ILE A O 1
ATOM 800 N N . ALA A 1 105 ? -3.197 5.906 -2.346 1.00 87.44 105 ALA A N 1
ATOM 801 C CA . ALA A 1 105 ? -3.943 7.004 -1.736 1.00 87.44 105 ALA A CA 1
ATOM 802 C C . ALA A 1 105 ? -5.352 6.569 -1.297 1.00 87.44 105 ALA A C 1
ATOM 804 O O . ALA A 1 105 ? -5.771 6.888 -0.185 1.00 87.44 105 ALA A O 1
ATOM 805 N N . GLY A 1 106 ? -6.060 5.804 -2.135 1.00 87.88 106 GLY A N 1
ATOM 806 C CA . GLY A 1 106 ? -7.372 5.242 -1.807 1.00 87.88 106 GLY A CA 1
ATOM 807 C C . GLY A 1 106 ? -7.336 4.300 -0.600 1.00 87.88 106 GLY A C 1
ATOM 808 O O . GLY A 1 106 ? -8.171 4.418 0.296 1.00 87.88 106 GLY A O 1
ATOM 809 N N . LEU A 1 107 ? -6.331 3.422 -0.525 1.00 89.56 107 LEU A N 1
ATOM 810 C CA . LEU A 1 107 ? -6.142 2.521 0.618 1.00 89.56 107 LEU A CA 1
ATOM 811 C C . LEU A 1 107 ? -5.892 3.291 1.918 1.00 89.56 107 LEU A C 1
ATOM 813 O O . LEU A 1 107 ? -6.494 2.980 2.944 1.00 89.56 107 LEU A O 1
ATOM 817 N N . TRP A 1 108 ? -5.062 4.332 1.878 1.00 88.75 108 TRP A N 1
ATOM 818 C CA . TRP A 1 108 ? -4.803 5.189 3.035 1.00 88.75 108 TRP A CA 1
ATOM 819 C C . TRP A 1 108 ? -6.022 5.980 3.496 1.00 88.75 108 TRP A C 1
ATOM 821 O O . TRP A 1 108 ? -6.231 6.132 4.701 1.00 88.75 108 TRP A O 1
ATOM 831 N N . LEU A 1 109 ? -6.843 6.463 2.565 1.00 87.12 109 LEU A N 1
ATOM 832 C CA . LEU A 1 109 ? -8.101 7.130 2.895 1.00 87.12 109 LEU A CA 1
ATOM 833 C C . LEU A 1 109 ? -9.062 6.187 3.610 1.00 87.12 109 LEU A C 1
ATOM 835 O O . LEU A 1 109 ? -9.600 6.550 4.657 1.00 87.12 109 LEU A O 1
ATOM 839 N N . GLU A 1 110 ? -9.255 4.981 3.075 1.00 87.12 110 GLU A N 1
ATOM 840 C CA . GLU A 1 110 ? -10.138 3.994 3.693 1.00 87.12 110 GLU A CA 1
ATOM 841 C C . GLU A 1 110 ? -9.588 3.510 5.038 1.00 87.12 110 GLU A C 1
ATOM 843 O O . GLU A 1 110 ? -10.342 3.467 6.011 1.00 87.12 110 GLU A O 1
ATOM 848 N N . GLU A 1 111 ? -8.279 3.253 5.158 1.00 85.94 111 GLU A N 1
ATOM 849 C CA . GLU A 1 111 ? -7.661 2.940 6.453 1.00 85.94 111 GLU A CA 1
ATOM 850 C C . GLU A 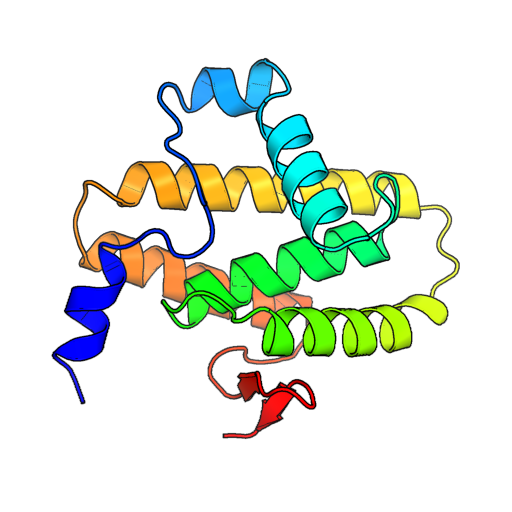1 111 ? -7.916 4.074 7.459 1.00 85.94 111 GLU A C 1
ATOM 852 O O . GLU A 1 111 ? -8.377 3.816 8.572 1.00 85.94 111 GLU A O 1
ATOM 857 N N . SER A 1 112 ? -7.679 5.335 7.078 1.00 83.94 112 SER A N 1
ATOM 858 C CA . SER A 1 112 ? -7.889 6.488 7.962 1.00 83.94 112 SER A CA 1
ATOM 859 C C . SER A 1 112 ? -9.351 6.648 8.375 1.00 83.94 112 SER A C 1
ATOM 861 O O . SER A 1 112 ? -9.630 6.913 9.546 1.00 83.94 112 SER A O 1
ATOM 863 N N . ARG A 1 113 ? -10.291 6.470 7.438 1.00 82.75 113 ARG A N 1
ATOM 864 C CA . ARG A 1 113 ? -11.734 6.556 7.699 1.00 82.75 113 ARG A CA 1
ATOM 865 C C . ARG A 1 113 ? -12.181 5.49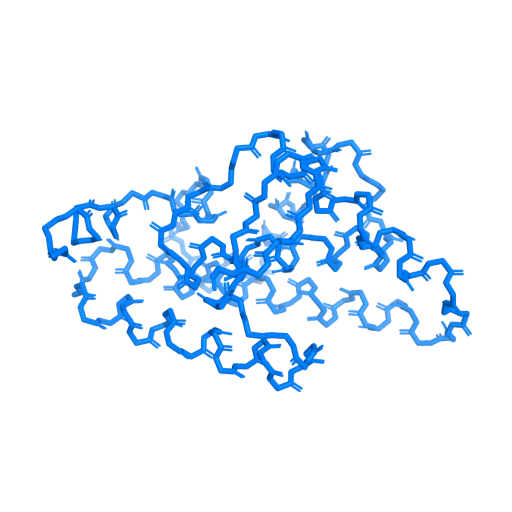3 8.698 1.00 82.75 113 ARG A C 1
ATOM 867 O O . ARG A 1 113 ? -12.974 5.776 9.593 1.00 82.75 113 ARG A O 1
ATOM 874 N N . LEU A 1 114 ? -11.664 4.276 8.555 1.00 82.50 114 LEU A N 1
ATOM 875 C CA . LEU A 1 114 ? -12.064 3.127 9.363 1.00 82.50 114 LEU A CA 1
ATOM 876 C C . LEU A 1 114 ? -11.290 3.012 10.683 1.00 82.50 114 LEU A C 1
ATOM 878 O O . LEU A 1 114 ? -11.745 2.317 11.590 1.00 82.50 114 LEU A O 1
ATOM 882 N N . ARG A 1 115 ? -10.164 3.722 10.838 1.00 74.06 115 ARG A N 1
ATOM 883 C CA . ARG A 1 115 ? -9.309 3.693 12.039 1.00 74.06 115 ARG A CA 1
ATOM 884 C C . ARG A 1 115 ? -10.039 4.081 13.328 1.00 74.06 115 ARG A C 1
ATOM 886 O O . ARG A 1 115 ? -9.714 3.556 14.389 1.00 74.06 115 ARG A O 1
ATOM 893 N N . GLN A 1 116 ? -11.020 4.982 13.253 1.00 68.44 116 GLN A N 1
ATOM 894 C CA . GLN A 1 116 ? -11.847 5.374 14.407 1.00 68.44 116 GLN A CA 1
ATOM 895 C C . GLN A 1 116 ? -13.167 4.586 14.511 1.00 68.44 116 GLN A C 1
ATOM 897 O O . GLN A 1 116 ? -13.974 4.850 15.400 1.00 68.44 116 GLN A O 1
ATOM 902 N N . GLY A 1 117 ? -13.398 3.639 13.597 1.00 66.19 117 GLY A N 1
ATOM 903 C CA . GLY A 1 117 ? -14.665 2.938 13.415 1.00 66.19 117 GLY A CA 1
ATOM 904 C C . GLY A 1 117 ? -14.691 1.504 13.950 1.00 66.19 117 GLY A C 1
ATOM 905 O O . GLY A 1 117 ? -13.960 1.117 14.865 1.00 66.19 117 GLY A O 1
ATOM 906 N N . SER A 1 118 ? -15.590 0.700 13.378 1.00 73.31 118 SER A N 1
ATOM 907 C CA . SER A 1 118 ? -15.810 -0.689 13.785 1.00 73.31 118 SER A CA 1
ATOM 908 C C . SER A 1 118 ? -14.670 -1.600 13.322 1.00 73.31 118 SER A C 1
ATOM 910 O O . SER A 1 118 ? -14.301 -1.609 12.147 1.00 73.31 118 SER A O 1
ATOM 912 N N . ALA A 1 119 ? -14.177 -2.457 14.223 1.00 78.12 119 ALA A N 1
ATOM 913 C CA . ALA A 1 119 ? -13.196 -3.496 13.895 1.00 78.12 119 ALA A CA 1
ATOM 914 C C . ALA A 1 119 ? -13.681 -4.446 12.782 1.00 78.12 119 ALA A C 1
ATOM 916 O O . ALA A 1 119 ? -12.868 -5.045 12.084 1.00 78.12 119 ALA A O 1
ATOM 917 N N . GLU A 1 120 ? -14.995 -4.580 12.608 1.00 83.88 120 GLU A N 1
ATOM 918 C CA . GLU A 1 120 ? -15.603 -5.340 11.516 1.00 83.88 120 GLU A CA 1
ATOM 919 C C . GLU A 1 120 ? -15.357 -4.687 10.152 1.00 83.88 120 GLU A C 1
ATOM 921 O O . GLU A 1 120 ? -14.997 -5.370 9.199 1.00 83.88 120 GLU A O 1
ATOM 926 N N . GLN A 1 121 ? -15.462 -3.359 10.066 1.00 84.75 121 GLN A N 1
ATOM 927 C CA . GLN A 1 121 ? -15.220 -2.632 8.819 1.00 84.75 121 GLN A CA 1
ATOM 928 C C . GLN A 1 121 ? -13.744 -2.700 8.417 1.00 84.75 121 GLN A C 1
ATOM 930 O O . GLN A 1 121 ? -13.439 -2.885 7.242 1.00 84.75 121 GLN A O 1
ATOM 935 N N . MET A 1 122 ? -12.825 -2.631 9.386 1.00 84.69 122 MET A N 1
ATOM 936 C CA . MET A 1 122 ? -11.396 -2.811 9.109 1.00 84.69 122 MET A CA 1
ATOM 937 C C . MET A 1 122 ? -11.079 -4.235 8.620 1.00 84.69 122 MET A C 1
ATOM 939 O O . MET A 1 122 ? -10.258 -4.412 7.723 1.00 84.69 122 MET A O 1
ATOM 943 N N . ARG A 1 123 ? -11.763 -5.263 9.147 1.00 85.38 123 ARG A N 1
ATOM 944 C CA . ARG A 1 123 ? -11.652 -6.632 8.608 1.00 85.38 123 ARG A CA 1
ATOM 945 C C . ARG A 1 123 ? -12.196 -6.730 7.186 1.00 85.38 123 ARG A C 1
ATOM 947 O O . ARG A 1 123 ? -11.542 -7.336 6.350 1.00 85.38 123 ARG A O 1
ATOM 954 N N . ALA A 1 124 ? -13.330 -6.094 6.896 1.00 87.75 124 ALA A N 1
ATOM 955 C CA . ALA A 1 124 ? -13.887 -6.069 5.546 1.00 87.75 124 ALA A CA 1
ATOM 956 C C . ALA A 1 124 ? -12.935 -5.398 4.538 1.00 87.75 124 ALA A C 1
ATOM 958 O O . ALA A 1 124 ? -12.777 -5.901 3.427 1.00 87.75 124 ALA A O 1
ATOM 959 N N . LEU A 1 125 ? -12.253 -4.313 4.936 1.00 88.19 125 LEU A N 1
ATOM 960 C CA . LEU A 1 125 ? -11.187 -3.704 4.134 1.00 88.19 125 LEU A CA 1
ATOM 961 C C . LEU A 1 125 ? -10.028 -4.687 3.919 1.00 88.19 125 LEU A C 1
ATOM 963 O O . LEU A 1 125 ? -9.602 -4.889 2.788 1.00 88.19 125 LEU A O 1
ATOM 967 N N . SER A 1 126 ? -9.559 -5.343 4.983 1.00 88.88 126 SER A N 1
ATOM 968 C CA . SER A 1 126 ? -8.493 -6.350 4.906 1.00 88.88 126 SER A CA 1
ATOM 969 C C . SER A 1 126 ? -8.837 -7.498 3.939 1.00 88.88 126 SER A C 1
ATOM 971 O O . SER A 1 126 ? -8.007 -7.889 3.118 1.00 88.88 126 SER A O 1
ATOM 973 N N . ASP A 1 127 ? -10.073 -8.006 3.985 1.00 87.88 127 ASP A N 1
ATOM 974 C CA . ASP A 1 127 ? -10.567 -9.062 3.089 1.00 87.88 127 ASP A CA 1
ATOM 975 C C . ASP A 1 127 ? -10.709 -8.586 1.634 1.00 87.88 127 ASP A C 1
ATOM 977 O O . ASP A 1 127 ? -10.496 -9.359 0.698 1.00 87.88 127 ASP A O 1
ATOM 981 N N . ALA A 1 128 ? -11.084 -7.323 1.415 1.00 89.62 128 ALA A N 1
ATOM 982 C CA . ALA A 1 128 ? -11.138 -6.733 0.080 1.00 89.62 128 ALA A CA 1
ATOM 983 C C . ALA A 1 128 ? -9.734 -6.608 -0.526 1.00 89.62 128 ALA A C 1
ATOM 985 O O . ALA A 1 128 ? -9.500 -7.119 -1.617 1.00 89.62 128 ALA A O 1
ATOM 986 N N . VAL A 1 129 ? -8.788 -6.040 0.229 1.00 88.62 129 VAL A N 1
ATOM 987 C CA . VAL A 1 129 ? -7.388 -5.890 -0.194 1.00 88.62 129 VAL A CA 1
ATOM 988 C C . VAL A 1 129 ? -6.771 -7.243 -0.535 1.00 88.62 129 VAL A C 1
ATOM 990 O O . VAL A 1 129 ? -6.143 -7.384 -1.581 1.00 88.62 129 VAL A O 1
ATOM 993 N N . GLN A 1 130 ? -6.983 -8.263 0.301 1.00 88.75 130 GLN A N 1
ATOM 994 C CA . GLN A 1 130 ? -6.463 -9.602 0.027 1.00 88.75 130 GLN A CA 1
ATOM 995 C C . GLN A 1 130 ? -7.006 -10.176 -1.289 1.00 88.75 130 GLN A C 1
ATOM 997 O O . GLN A 1 130 ? -6.231 -10.714 -2.083 1.00 88.75 130 GLN A O 1
ATOM 1002 N N . ARG A 1 131 ? -8.316 -10.059 -1.539 1.00 89.81 131 ARG A N 1
ATOM 1003 C CA . ARG A 1 131 ? -8.932 -10.574 -2.770 1.00 89.81 131 ARG A CA 1
ATOM 1004 C C . ARG A 1 131 ? -8.430 -9.838 -4.004 1.00 89.81 131 ARG A C 1
ATOM 1006 O O . ARG A 1 131 ? -8.070 -10.493 -4.982 1.00 89.81 131 ARG A O 1
ATOM 1013 N N . ASP A 1 132 ? -8.370 -8.513 -3.942 1.00 88.06 132 ASP A N 1
ATOM 1014 C CA . ASP A 1 132 ? -7.938 -7.684 -5.065 1.00 88.06 132 ASP A CA 1
ATOM 1015 C C . ASP A 1 132 ? -6.472 -7.955 -5.403 1.00 88.06 132 ASP A C 1
ATOM 1017 O O . ASP A 1 132 ? -6.136 -8.208 -6.560 1.00 88.06 132 ASP A O 1
ATOM 1021 N N . MET A 1 133 ? -5.602 -8.031 -4.394 1.00 86.81 133 MET A N 1
ATOM 1022 C CA . MET A 1 133 ? -4.189 -8.331 -4.616 1.00 86.81 133 MET A CA 1
ATOM 1023 C C . MET A 1 133 ? -3.951 -9.747 -5.129 1.00 86.81 133 MET A C 1
ATOM 1025 O O . MET A 1 133 ? -3.074 -9.940 -5.975 1.00 86.81 133 MET A O 1
ATOM 1029 N N . LYS A 1 134 ? -4.746 -10.730 -4.690 1.00 87.06 134 LYS A N 1
ATOM 1030 C CA . LYS A 1 134 ? -4.712 -12.082 -5.260 1.00 87.06 134 LYS A CA 1
ATOM 1031 C C . LYS A 1 134 ? -5.116 -12.070 -6.732 1.00 87.06 134 LYS A C 1
ATOM 1033 O O . LYS A 1 134 ? -4.474 -12.731 -7.541 1.00 87.06 134 LYS A O 1
ATOM 1038 N N . GLY A 1 135 ? -6.139 -11.293 -7.089 1.00 84.94 135 GLY A N 1
ATOM 1039 C CA . GLY A 1 135 ? -6.553 -11.103 -8.480 1.00 84.94 135 GLY A CA 1
ATOM 1040 C C . GLY A 1 135 ? -5.494 -10.404 -9.338 1.00 84.94 135 GLY A C 1
ATOM 1041 O O . GLY A 1 135 ? -5.272 -10.807 -10.475 1.00 84.94 135 GLY A O 1
ATOM 1042 N N . MET A 1 136 ? -4.817 -9.389 -8.794 1.00 78.25 136 MET A N 1
ATOM 1043 C CA . MET A 1 136 ? -3.814 -8.600 -9.517 1.00 78.25 136 MET A CA 1
ATOM 1044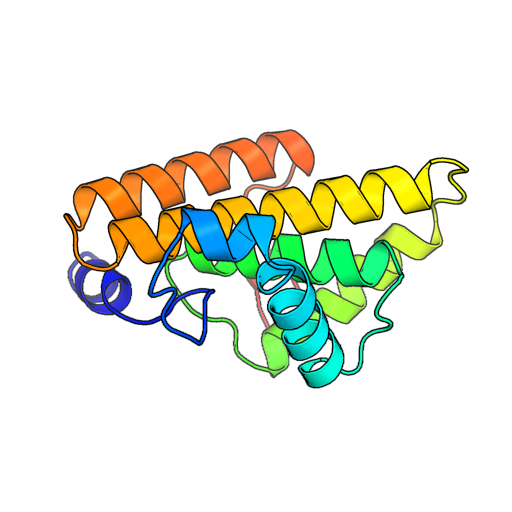 C C . MET A 1 136 ? -2.472 -9.319 -9.683 1.00 78.25 136 MET A C 1
ATOM 1046 O O . MET A 1 136 ? -1.851 -9.214 -10.736 1.00 78.25 136 MET A O 1
ATOM 1050 N N . SER A 1 137 ? -2.004 -10.009 -8.641 1.00 75.38 137 SER A N 1
ATOM 1051 C CA . SER A 1 137 ? -0.653 -10.586 -8.595 1.00 75.38 137 SER A CA 1
ATOM 1052 C C . SER A 1 137 ? -0.614 -12.106 -8.745 1.00 75.38 137 SER A C 1
ATOM 1054 O O . SER A 1 137 ? 0.462 -12.670 -8.904 1.00 75.38 137 SER A O 1
ATOM 1056 N N . GLY A 1 138 ? -1.761 -12.785 -8.649 1.00 78.44 138 GLY A N 1
ATOM 1057 C CA . GLY A 1 138 ? -1.838 -14.246 -8.552 1.00 78.44 138 GLY A CA 1
ATOM 1058 C C . GLY A 1 138 ? -1.424 -14.806 -7.185 1.00 78.44 138 GLY A C 1
ATOM 1059 O O . GLY A 1 138 ? -1.680 -15.977 -6.912 1.00 78.44 138 GLY A O 1
ATOM 1060 N N . ASN A 1 139 ? -0.852 -13.978 -6.305 1.00 74.44 139 ASN A N 1
ATOM 1061 C CA . ASN A 1 139 ? -0.319 -14.389 -5.013 1.00 74.44 139 ASN A CA 1
ATOM 1062 C C . ASN A 1 139 ? -1.285 -14.049 -3.877 1.00 74.44 139 ASN A C 1
ATOM 1064 O O . ASN A 1 139 ? -1.730 -12.911 -3.713 1.00 74.44 139 ASN A O 1
ATOM 1068 N N . ASP A 1 140 ? -1.598 -15.050 -3.057 1.00 83.69 140 ASP A N 1
ATOM 1069 C CA . ASP A 1 140 ? -2.421 -14.860 -1.870 1.00 83.69 140 ASP A CA 1
ATOM 1070 C C . ASP A 1 140 ? -1.572 -14.303 -0.720 1.00 83.69 140 ASP A C 1
ATOM 1072 O O . ASP A 1 140 ? -0.810 -15.031 -0.086 1.00 83.69 140 ASP A O 1
ATOM 1076 N N . MET A 1 141 ? -1.710 -13.008 -0.429 1.00 82.00 141 MET A N 1
ATOM 1077 C CA . MET A 1 141 ? -0.920 -12.324 0.606 1.00 82.00 141 MET A CA 1
ATOM 1078 C C . MET A 1 141 ? -1.069 -12.912 2.011 1.00 82.00 141 MET A C 1
ATOM 1080 O O . MET A 1 141 ? -0.205 -12.679 2.851 1.00 82.00 141 MET A O 1
ATOM 1084 N N . ARG A 1 142 ? -2.159 -13.637 2.292 1.00 84.81 142 ARG A N 1
ATOM 1085 C CA . ARG A 1 142 ? -2.372 -14.285 3.596 1.00 84.81 142 ARG A CA 1
ATOM 1086 C C . ARG A 1 142 ? -1.818 -15.703 3.655 1.00 84.81 142 ARG A C 1
ATOM 1088 O O . ARG A 1 142 ? -1.679 -16.234 4.755 1.00 84.81 142 ARG A O 1
ATOM 1095 N N . ALA A 1 143 ? -1.523 -16.301 2.503 1.00 83.69 143 ALA A N 1
ATOM 1096 C CA . ALA A 1 143 ? -0.841 -17.589 2.410 1.00 83.69 143 ALA A CA 1
ATOM 1097 C C . ALA A 1 143 ? 0.684 -17.455 2.534 1.00 83.69 143 ALA A C 1
ATOM 1099 O O . ALA A 1 143 ? 1.372 -18.465 2.562 1.00 83.69 143 ALA A O 1
ATOM 1100 N N . HIS A 1 144 ? 1.207 -16.227 2.602 1.00 79.94 144 HIS A N 1
ATOM 1101 C CA . HIS A 1 144 ? 2.639 -15.969 2.662 1.00 79.94 144 HIS A CA 1
ATOM 1102 C C . HIS A 1 144 ? 2.991 -15.103 3.868 1.00 79.94 144 HIS A C 1
ATOM 1104 O O . HIS A 1 144 ? 2.366 -14.067 4.115 1.00 79.94 144 HIS A O 1
ATOM 1110 N N . ASP A 1 145 ? 4.041 -15.498 4.573 1.00 80.56 145 ASP A N 1
ATOM 1111 C CA . ASP A 1 145 ? 4.732 -14.643 5.523 1.00 80.56 145 ASP A CA 1
ATOM 1112 C C . ASP A 1 145 ? 5.809 -13.843 4.788 1.00 80.56 145 ASP A C 1
ATOM 1114 O O . ASP A 1 145 ? 6.502 -14.359 3.912 1.00 80.56 145 ASP A O 1
ATOM 1118 N N . LEU A 1 146 ? 5.950 -12.560 5.121 1.00 79.00 146 LEU A N 1
ATOM 1119 C CA . LEU A 1 146 ? 7.067 -11.755 4.636 1.00 79.00 146 LEU A CA 1
ATOM 1120 C C . LEU A 1 146 ? 8.181 -11.819 5.681 1.00 79.00 146 LEU A C 1
ATOM 1122 O O . LEU A 1 146 ? 8.006 -11.358 6.809 1.00 79.00 146 LEU A O 1
ATOM 1126 N N . THR A 1 147 ? 9.314 -12.419 5.333 1.00 81.06 147 THR A N 1
ATOM 1127 C CA . THR A 1 147 ? 10.496 -12.532 6.198 1.00 81.06 147 THR A CA 1
ATOM 1128 C C . THR A 1 147 ? 11.566 -11.525 5.771 1.00 81.06 147 THR A C 1
ATOM 1130 O O . THR A 1 147 ? 11.360 -10.717 4.864 1.00 81.06 147 THR A O 1
ATOM 1133 N N . GLU A 1 148 ? 12.734 -11.549 6.416 1.00 78.50 148 GLU A N 1
ATOM 1134 C CA . GLU A 1 148 ? 13.887 -10.755 5.967 1.00 78.50 148 GLU A CA 1
ATOM 1135 C C . GLU A 1 148 ? 14.433 -11.217 4.606 1.00 78.50 148 GLU A C 1
ATOM 1137 O O . GLU A 1 148 ? 15.186 -10.481 3.962 1.00 78.50 148 GLU A O 1
ATOM 1142 N N . GLU A 1 149 ? 14.052 -12.416 4.161 1.00 74.19 149 GLU A N 1
ATOM 1143 C CA . GLU A 1 149 ? 14.487 -13.041 2.912 1.00 74.19 149 GLU A CA 1
ATOM 1144 C C . GLU A 1 149 ? 13.509 -12.756 1.764 1.00 74.19 149 GLU A C 1
ATOM 1146 O O . GLU A 1 149 ? 13.950 -12.622 0.623 1.00 74.19 149 GLU A O 1
ATOM 1151 N N . GLY A 1 150 ? 12.218 -12.572 2.061 1.00 70.25 150 GLY A N 1
ATOM 1152 C CA . GLY A 1 150 ? 11.165 -12.283 1.084 1.00 70.25 150 GLY A CA 1
ATOM 1153 C C . GLY A 1 150 ? 9.845 -12.950 1.462 1.00 70.25 150 GLY A C 1
ATOM 1154 O O . GLY A 1 150 ? 9.640 -13.316 2.620 1.00 70.25 150 GLY A O 1
ATOM 1155 N N . PHE A 1 151 ? 8.938 -13.094 0.496 1.00 76.12 151 PHE A N 1
ATOM 1156 C CA . PHE A 1 151 ? 7.723 -13.887 0.699 1.00 76.12 151 PHE A CA 1
ATOM 1157 C C . PHE A 1 151 ? 8.058 -15.380 0.820 1.00 76.12 151 PHE A C 1
ATOM 1159 O O . PHE A 1 151 ? 8.708 -15.945 -0.058 1.00 76.12 151 PHE A O 1
ATOM 1166 N N . VAL A 1 152 ? 7.567 -16.018 1.881 1.00 75.69 152 VAL A N 1
ATOM 1167 C CA . VAL A 1 152 ? 7.679 -17.457 2.146 1.00 75.69 152 VAL A CA 1
ATOM 1168 C C . VAL A 1 152 ? 6.272 -18.015 2.346 1.00 75.69 152 VAL A C 1
ATOM 1170 O O . VAL A 1 152 ? 5.472 -17.411 3.056 1.00 75.69 152 VAL A O 1
ATOM 1173 N N . GLU A 1 153 ? 5.949 -19.132 1.694 1.00 77.19 153 GLU A N 1
ATOM 1174 C CA . GLU A 1 153 ? 4.656 -19.805 1.872 1.00 77.19 153 GLU A CA 1
ATOM 1175 C C . GLU A 1 153 ? 4.505 -20.291 3.322 1.00 77.19 153 GLU A C 1
ATOM 1177 O O . GLU A 1 153 ? 5.467 -20.779 3.923 1.00 77.19 153 GLU A O 1
ATOM 1182 N N . ARG A 1 154 ? 3.312 -20.103 3.887 1.00 71.38 154 ARG A N 1
ATOM 1183 C CA . ARG A 1 154 ? 2.984 -20.473 5.265 1.00 71.38 154 ARG A CA 1
ATOM 1184 C C . ARG A 1 154 ? 2.541 -21.929 5.387 1.00 71.38 154 ARG A C 1
ATOM 1186 O O . ARG A 1 154 ? 1.727 -22.373 4.549 1.00 71.38 154 ARG A O 1
#

pLDDT: mean 78.2, std 12.29, range [36.31, 90.12]